Protein AF-A0A3P1ZDY6-F1 (afdb_monomer_lite)

Sequence (158 aa):
PGEGEAWKVLYVDGEMPLDDIQARAAMIQRGKVLTQPGTFDPEKSRKNLRFMARSHQEIDAPFTDLADEDRNDTLLHAIIEDGCNLVILDNLSTLAELDDENAANAFNKPVIFLQKLKSANVACLLVHHTNKQGDAYRGSSKIATTFETLMMLSAVEN

pLDDT: mean 89.24, std 8.46, range [50.78, 98.19]

Foldseek 3Di:
DPPPDDAAEEEEEQDDAPVRVVVVVVVVLVVCCVPPPPPDDSVSCVVRYHYHYPNPDDPPDDAAALLDQVSLVVVLVVCVVVVHQEYEAHENPRRHDFPDLADPVSCPSNQVSLVSCVVSNHHYHHHFDCDPVLPHGGGDPNNVVSDPDDDRDDDDDD

Radius of gyration: 16.8 Å; chains: 1; bounding box: 43×35×43 Å

Structure (mmCIF, N/CA/C/O backbone):
data_AF-A0A3P1ZDY6-F1
#
_entry.id   AF-A0A3P1ZDY6-F1
#
loop_
_atom_site.group_PDB
_atom_site.id
_atom_site.type_symbol
_atom_site.label_atom_id
_atom_site.label_alt_id
_atom_site.label_comp_id
_atom_site.label_asym_id
_atom_site.label_entity_id
_atom_site.label_seq_id
_atom_site.pdbx_PDB_ins_code
_atom_site.Cartn_x
_atom_site.Cartn_y
_atom_site.Cartn_z
_atom_site.occupancy
_atom_site.B_iso_or_equiv
_atom_site.auth_seq_id
_atom_site.auth_comp_id
_atom_site.auth_asym_id
_atom_site.auth_atom_id
_atom_site.pdbx_PDB_model_num
ATOM 1 N N . PRO A 1 1 ? -18.124 5.888 1.171 1.00 57.97 1 PRO A N 1
ATOM 2 C CA . PRO A 1 1 ? -19.141 5.442 2.148 1.00 57.97 1 PRO A CA 1
ATOM 3 C C . PRO A 1 1 ? -20.090 6.574 2.543 1.00 57.97 1 PRO A C 1
ATOM 5 O O . PRO A 1 1 ? -19.711 7.745 2.499 1.00 57.97 1 PRO A O 1
ATOM 8 N N . GLY A 1 2 ? -21.325 6.203 2.884 1.00 61.38 2 GLY A N 1
ATOM 9 C CA . GLY A 1 2 ? -22.289 7.137 3.459 1.00 61.38 2 GLY A CA 1
ATOM 10 C C . GLY A 1 2 ? -21.864 7.604 4.854 1.00 61.38 2 GLY A C 1
ATOM 11 O O . GLY A 1 2 ? -20.940 7.061 5.465 1.00 61.38 2 GLY A O 1
ATOM 12 N N . GLU A 1 3 ? -22.542 8.624 5.368 1.00 50.78 3 GLU A N 1
ATOM 13 C CA . GLU A 1 3 ? -22.313 9.128 6.721 1.00 50.78 3 GLU A CA 1
ATOM 14 C C . GLU A 1 3 ? -22.555 8.003 7.752 1.00 50.78 3 GLU A C 1
ATOM 16 O O . GLU A 1 3 ? -23.622 7.393 7.784 1.00 50.78 3 GLU A O 1
ATOM 21 N N . GLY A 1 4 ? -21.539 7.676 8.560 1.00 63.09 4 GLY A N 1
ATOM 22 C CA . GLY A 1 4 ? -21.597 6.606 9.571 1.00 63.09 4 GLY A CA 1
ATOM 23 C C . GLY A 1 4 ? -21.100 5.219 9.128 1.00 63.09 4 GLY A C 1
ATOM 24 O O . GLY A 1 4 ? -20.963 4.329 9.974 1.00 63.09 4 GLY A O 1
ATOM 25 N N . GLU A 1 5 ? -20.766 5.021 7.849 1.00 75.31 5 GLU A N 1
ATOM 26 C CA . GLU A 1 5 ? -20.136 3.784 7.372 1.00 75.31 5 GLU A CA 1
ATOM 27 C C . GLU A 1 5 ? -18.609 3.831 7.517 1.00 75.31 5 GLU A C 1
ATOM 29 O O . GLU A 1 5 ? -17.941 4.780 7.104 1.00 75.31 5 GLU A O 1
ATOM 34 N N . ALA A 1 6 ? -18.040 2.777 8.106 1.00 85.69 6 ALA A N 1
ATOM 35 C CA . ALA A 1 6 ? -16.599 2.664 8.274 1.00 85.69 6 ALA A CA 1
ATOM 36 C C . ALA A 1 6 ? -15.928 2.270 6.944 1.00 85.69 6 ALA A C 1
ATOM 38 O O . ALA A 1 6 ? -16.380 1.357 6.256 1.00 85.69 6 ALA A O 1
ATOM 39 N N . TRP A 1 7 ? -14.843 2.968 6.610 1.00 93.19 7 TRP A N 1
ATOM 40 C CA . TRP A 1 7 ? -14.102 2.826 5.356 1.00 93.19 7 TRP A CA 1
ATOM 41 C C . TRP A 1 7 ? -13.342 1.497 5.311 1.00 93.19 7 TRP A C 1
ATOM 43 O O . TRP A 1 7 ? -12.729 1.116 6.309 1.00 93.19 7 TRP A O 1
ATOM 53 N N . LYS A 1 8 ? -13.361 0.814 4.162 1.00 96.12 8 LYS A N 1
ATOM 54 C CA . LYS A 1 8 ? -12.551 -0.382 3.899 1.00 96.12 8 LYS A CA 1
ATOM 55 C C . LYS A 1 8 ? -11.139 0.009 3.470 1.00 96.12 8 LYS A C 1
ATOM 57 O O . LYS A 1 8 ? -10.970 0.863 2.596 1.00 96.12 8 LYS A O 1
ATOM 62 N N . VAL A 1 9 ? -10.148 -0.639 4.066 1.00 97.50 9 VAL A N 1
ATOM 63 C CA . VAL A 1 9 ? -8.725 -0.369 3.887 1.00 97.50 9 VAL A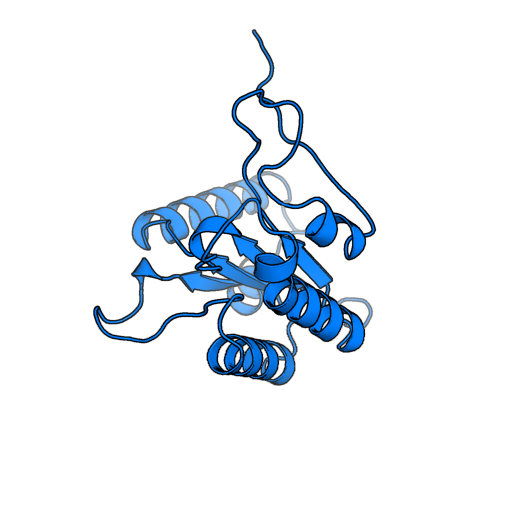 CA 1
ATOM 64 C C . VAL A 1 9 ? -7.995 -1.666 3.562 1.00 97.50 9 VAL A C 1
ATOM 66 O O . VAL A 1 9 ? -8.083 -2.636 4.319 1.00 97.50 9 VAL A O 1
ATOM 69 N N . LEU A 1 10 ? -7.230 -1.657 2.474 1.00 98.00 10 LEU A N 1
ATOM 70 C CA . LEU A 1 10 ? -6.257 -2.700 2.166 1.00 98.00 10 LEU A CA 1
ATOM 71 C C . LEU A 1 10 ? -4.847 -2.181 2.450 1.00 98.00 10 LEU A C 1
ATOM 73 O O . LEU A 1 10 ? -4.428 -1.180 1.877 1.00 98.00 10 LEU A O 1
ATOM 77 N N . TYR A 1 11 ? -4.116 -2.871 3.315 1.00 97.69 11 TYR A N 1
ATOM 78 C CA . TYR A 1 11 ? -2.697 -2.648 3.557 1.00 97.69 11 TYR A CA 1
ATOM 79 C C . TYR A 1 11 ? -1.896 -3.710 2.814 1.00 97.69 11 TYR A C 1
ATOM 81 O O . TYR A 1 11 ? -2.046 -4.898 3.093 1.00 97.69 11 TYR A O 1
ATOM 89 N N . VAL A 1 12 ? -1.059 -3.297 1.874 1.00 97.19 12 VAL A N 1
ATOM 90 C CA . VAL A 1 12 ? -0.194 -4.179 1.098 1.00 97.19 12 VAL A CA 1
ATOM 91 C C . VAL A 1 12 ? 1.229 -4.019 1.606 1.00 97.19 12 VAL A C 1
ATOM 93 O O . VAL A 1 12 ? 1.778 -2.926 1.514 1.00 97.19 12 VAL A O 1
ATOM 96 N N . ASP A 1 13 ? 1.795 -5.101 2.135 1.00 95.94 13 ASP A N 1
ATOM 97 C CA . ASP A 1 13 ? 3.135 -5.124 2.717 1.00 95.94 13 ASP A CA 1
ATOM 98 C C . ASP A 1 13 ? 4.057 -6.081 1.948 1.00 95.94 13 ASP A C 1
ATOM 100 O O . ASP A 1 13 ? 3.733 -7.263 1.773 1.00 95.94 13 ASP A O 1
ATOM 104 N N . GLY A 1 14 ? 5.190 -5.567 1.467 1.00 92.19 14 GLY A N 1
ATOM 105 C CA . GLY A 1 14 ? 6.161 -6.330 0.682 1.00 92.19 14 GLY A CA 1
ATOM 106 C C . GLY A 1 14 ? 7.281 -7.006 1.484 1.00 92.19 14 GLY A C 1
ATOM 107 O O . GLY A 1 14 ? 7.966 -7.865 0.932 1.00 92.19 14 GLY A O 1
ATOM 108 N N . GLU A 1 15 ? 7.481 -6.665 2.760 1.00 91.56 15 GLU A N 1
ATOM 109 C CA . GLU A 1 15 ? 8.719 -6.988 3.495 1.00 91.56 15 GLU A CA 1
ATOM 110 C C . GLU A 1 15 ? 8.479 -7.552 4.899 1.00 91.56 15 GLU A C 1
ATOM 112 O O . GLU A 1 15 ? 9.158 -8.491 5.321 1.00 91.56 15 GLU A O 1
ATOM 117 N N . MET A 1 16 ? 7.521 -6.996 5.639 1.00 94.25 16 MET A N 1
ATOM 118 C CA . MET A 1 16 ? 7.331 -7.268 7.055 1.00 94.25 16 MET A CA 1
ATOM 119 C C . MET A 1 16 ? 6.879 -8.720 7.297 1.00 94.25 16 MET A C 1
ATOM 121 O O . MET A 1 16 ? 5.953 -9.220 6.639 1.00 94.25 16 MET A O 1
ATOM 125 N N . PRO A 1 17 ? 7.484 -9.425 8.273 1.00 94.12 17 PRO A N 1
ATOM 126 C CA . PRO A 1 17 ? 7.017 -10.739 8.695 1.00 94.12 17 PRO A CA 1
ATOM 127 C C . PRO A 1 17 ? 5.571 -10.706 9.196 1.00 94.12 17 PRO A C 1
ATOM 129 O O . PRO A 1 17 ? 5.146 -9.759 9.860 1.00 94.12 17 PRO A O 1
ATOM 132 N N . LEU A 1 18 ? 4.818 -11.776 8.933 1.00 94.00 18 LEU A N 1
ATOM 133 C CA . LEU A 1 18 ? 3.409 -11.863 9.320 1.00 94.00 18 LEU A CA 1
ATOM 134 C C . LEU A 1 18 ? 3.199 -11.676 10.831 1.00 94.00 18 LEU A C 1
ATOM 136 O O . LEU A 1 18 ? 2.291 -10.948 11.236 1.00 94.00 18 LEU A O 1
ATOM 140 N N . ASP A 1 19 ? 4.049 -12.290 11.654 1.00 96.06 19 ASP A N 1
ATOM 141 C CA . ASP A 1 19 ? 3.963 -12.191 13.115 1.00 96.06 19 ASP A CA 1
ATOM 142 C C . ASP A 1 19 ? 4.175 -10.745 13.600 1.00 96.06 19 ASP A C 1
ATOM 144 O O . ASP A 1 19 ? 3.490 -10.290 14.520 1.00 96.06 19 ASP A O 1
ATOM 148 N N . ASP A 1 20 ? 5.048 -9.985 12.931 1.00 96.69 20 ASP A N 1
ATOM 149 C CA . ASP A 1 20 ? 5.285 -8.571 13.231 1.00 96.69 20 ASP A CA 1
ATOM 150 C C . ASP A 1 20 ? 4.085 -7.704 12.841 1.00 96.69 20 ASP A C 1
ATOM 152 O O . ASP A 1 20 ? 3.667 -6.847 13.627 1.00 96.69 20 ASP A O 1
ATOM 156 N N . ILE A 1 21 ? 3.483 -7.949 11.670 1.00 95.62 21 ILE A N 1
ATOM 157 C CA . ILE A 1 21 ? 2.250 -7.270 11.237 1.00 95.62 21 ILE A CA 1
ATOM 158 C C . ILE A 1 21 ? 1.144 -7.503 12.272 1.00 95.62 21 ILE A C 1
ATOM 160 O O . ILE A 1 21 ? 0.509 -6.552 12.739 1.00 95.62 21 ILE A O 1
ATOM 164 N N . GLN A 1 22 ? 0.936 -8.758 12.684 1.00 95.31 22 GLN A N 1
ATOM 165 C CA . GLN A 1 22 ? -0.080 -9.123 13.671 1.00 95.31 22 GLN A CA 1
ATOM 166 C C . GLN A 1 22 ? 0.182 -8.470 15.034 1.00 95.31 22 GLN A C 1
ATOM 168 O O . GLN A 1 22 ? -0.731 -7.879 15.624 1.00 95.31 22 GLN A O 1
ATOM 173 N N . ALA A 1 23 ? 1.421 -8.529 15.529 1.00 96.56 23 ALA A N 1
ATOM 174 C CA . ALA A 1 23 ? 1.803 -7.937 16.807 1.00 96.56 23 ALA A CA 1
ATOM 175 C C . ALA A 1 23 ? 1.606 -6.412 16.812 1.00 96.56 23 ALA A C 1
ATOM 177 O O . ALA A 1 23 ? 1.025 -5.861 17.755 1.00 96.56 23 ALA A O 1
ATOM 178 N N . ARG A 1 24 ? 2.027 -5.726 15.742 1.00 96.06 24 ARG A N 1
ATOM 179 C CA . ARG A 1 24 ? 1.876 -4.270 15.590 1.00 96.06 24 ARG A CA 1
ATOM 180 C C . ARG A 1 24 ? 0.413 -3.859 15.471 1.00 96.06 24 ARG A C 1
ATOM 182 O O . ARG A 1 24 ? -0.008 -2.941 16.177 1.00 96.06 24 ARG A O 1
ATOM 189 N N . ALA A 1 25 ? -0.379 -4.553 14.653 1.00 94.81 25 ALA A N 1
ATOM 190 C CA . ALA A 1 25 ? -1.810 -4.287 14.524 1.00 94.81 25 ALA A CA 1
ATOM 191 C C . ALA A 1 25 ? -2.535 -4.454 15.871 1.00 94.81 25 ALA A C 1
ATOM 193 O O . ALA A 1 25 ? -3.305 -3.580 16.278 1.00 94.81 25 ALA A O 1
ATOM 194 N N . ALA A 1 26 ? -2.225 -5.521 16.618 1.00 94.44 26 ALA A N 1
ATOM 195 C CA . ALA A 1 26 ? -2.779 -5.746 17.950 1.00 94.44 26 ALA A CA 1
ATOM 196 C C . ALA A 1 26 ? -2.367 -4.649 18.946 1.00 94.44 26 ALA A C 1
ATOM 198 O O . ALA A 1 26 ? -3.197 -4.185 19.733 1.00 94.44 26 ALA A O 1
ATOM 199 N N . MET A 1 27 ? -1.107 -4.207 18.910 1.00 96.06 27 MET A N 1
ATOM 200 C CA . MET A 1 27 ? -0.613 -3.114 19.750 1.00 96.06 27 MET A CA 1
ATOM 201 C C . MET A 1 27 ? -1.349 -1.799 19.458 1.00 96.06 27 MET A C 1
ATOM 203 O O . MET A 1 27 ? -1.827 -1.148 20.390 1.00 96.06 27 MET A O 1
ATOM 207 N N . ILE A 1 28 ? -1.498 -1.434 18.181 1.00 94.62 28 ILE A N 1
ATOM 208 C CA . ILE A 1 28 ? -2.219 -0.223 17.762 1.00 94.62 28 ILE A CA 1
ATOM 209 C C . ILE A 1 28 ? -3.685 -0.301 18.193 1.00 94.62 28 ILE A C 1
ATOM 211 O O . ILE A 1 28 ? -4.195 0.648 18.790 1.00 94.62 28 ILE A O 1
ATOM 215 N N . GLN A 1 29 ? -4.352 -1.434 17.955 1.00 93.62 29 GLN A N 1
ATOM 216 C CA . GLN A 1 29 ? -5.747 -1.629 18.347 1.00 93.62 29 GLN A CA 1
ATOM 217 C C . GLN A 1 29 ? -5.933 -1.462 19.860 1.00 93.62 29 GLN A C 1
ATOM 219 O O . GLN A 1 29 ? -6.822 -0.729 20.293 1.00 93.62 29 GLN A O 1
ATOM 224 N N . ARG A 1 30 ? -5.072 -2.087 20.676 1.00 93.38 30 ARG A N 1
ATOM 225 C CA . ARG A 1 30 ? -5.090 -1.926 22.141 1.00 93.38 30 ARG A CA 1
ATOM 226 C C . ARG A 1 30 ? -4.901 -0.464 22.542 1.00 93.38 30 ARG A C 1
ATOM 228 O O . ARG A 1 30 ? -5.666 0.043 23.357 1.00 93.38 30 ARG A O 1
ATOM 235 N N . GLY A 1 31 ? -3.934 0.229 21.939 1.00 94.50 31 GLY A N 1
ATOM 236 C CA . GLY A 1 31 ? -3.705 1.655 22.178 1.00 94.50 31 GLY A CA 1
ATOM 237 C C . GLY A 1 31 ? -4.923 2.518 21.837 1.00 94.50 31 GLY A C 1
ATOM 238 O O . GLY A 1 31 ? -5.283 3.406 22.610 1.00 94.50 31 GLY A O 1
ATOM 239 N N . LYS A 1 32 ? -5.611 2.234 20.723 1.00 93.25 32 LYS A N 1
ATOM 240 C CA . LYS A 1 32 ? -6.845 2.934 20.332 1.00 93.25 32 LYS A CA 1
ATOM 241 C C . LYS A 1 32 ? -7.989 2.686 21.308 1.00 93.25 32 LYS A C 1
ATOM 243 O O . LYS A 1 32 ? -8.626 3.647 21.721 1.00 93.25 32 LYS A O 1
ATOM 248 N N . VAL A 1 33 ? -8.197 1.443 21.744 1.00 92.69 33 VAL A N 1
ATOM 249 C CA . VAL A 1 33 ? -9.208 1.113 22.765 1.00 92.69 33 VAL A CA 1
ATOM 250 C C . VAL A 1 33 ? -8.965 1.886 24.065 1.00 92.69 33 VAL A C 1
ATOM 252 O O . VAL A 1 33 ? -9.911 2.403 24.653 1.00 92.69 33 VAL A O 1
ATOM 255 N N . LEU A 1 34 ? -7.706 2.002 24.501 1.00 93.25 34 LEU A N 1
ATOM 256 C CA . LEU A 1 34 ? -7.348 2.707 25.737 1.00 93.25 34 LEU A CA 1
ATOM 257 C C . LEU A 1 34 ? -7.475 4.233 25.624 1.00 93.25 34 LEU A C 1
ATOM 259 O O . LEU A 1 34 ? -7.889 4.885 26.578 1.00 93.25 34 LEU A O 1
ATOM 263 N N . THR A 1 35 ? -7.100 4.809 24.481 1.00 93.25 35 THR A N 1
ATOM 264 C CA . THR A 1 35 ? -7.042 6.273 24.291 1.00 93.25 35 THR A CA 1
ATOM 265 C C . THR A 1 35 ? -8.336 6.879 23.756 1.00 93.25 35 THR A C 1
ATOM 267 O O . THR A 1 35 ? -8.523 8.090 23.851 1.00 93.25 35 THR A O 1
ATOM 270 N N . GLN A 1 36 ? -9.229 6.065 23.188 1.00 89.06 36 GLN A N 1
ATOM 271 C CA . GLN A 1 36 ? -10.474 6.503 22.551 1.00 89.06 36 GLN A CA 1
ATOM 272 C C . GLN A 1 36 ? -11.665 5.618 22.975 1.00 89.06 36 GLN A C 1
ATOM 274 O O . GLN A 1 36 ? -12.306 4.974 22.135 1.00 89.06 36 GLN A O 1
ATOM 279 N N . PRO A 1 37 ? -11.967 5.538 24.286 1.00 82.00 37 PRO A N 1
ATOM 280 C CA . PRO A 1 37 ? -13.027 4.672 24.783 1.00 82.00 37 PRO A CA 1
ATOM 281 C C . PRO A 1 37 ? -14.395 5.118 24.249 1.00 82.00 37 PRO A C 1
ATOM 283 O O . PRO A 1 37 ? -14.751 6.293 24.306 1.00 82.00 37 PRO A O 1
ATOM 286 N N . GLY A 1 38 ? -15.173 4.165 23.732 1.00 82.62 38 GLY A N 1
ATOM 287 C CA . GLY A 1 38 ? -16.533 4.399 23.232 1.00 82.62 38 GLY A CA 1
ATOM 288 C C . GLY A 1 38 ? -16.628 4.997 21.823 1.00 82.62 38 GLY A C 1
ATOM 289 O O . GLY A 1 38 ? -17.732 5.068 21.289 1.00 82.62 38 GLY A O 1
ATOM 290 N N . THR A 1 39 ? -15.511 5.386 21.200 1.00 85.94 39 THR A N 1
ATOM 291 C CA . THR A 1 39 ? -15.487 5.894 19.814 1.00 85.94 39 THR A CA 1
ATOM 292 C C . THR A 1 39 ? -14.786 4.947 18.843 1.00 85.94 39 THR A C 1
ATOM 294 O O . THR A 1 39 ? -15.157 4.892 17.671 1.00 85.94 39 THR A O 1
ATOM 297 N N . PHE A 1 40 ? -13.812 4.165 19.315 1.00 89.56 40 PHE A N 1
ATOM 298 C CA . PHE A 1 40 ? -13.181 3.115 18.522 1.00 89.56 40 PHE A CA 1
ATOM 299 C C . PHE A 1 40 ? -13.952 1.790 18.634 1.00 89.56 40 PHE A C 1
ATOM 301 O O . PHE A 1 40 ? -14.170 1.285 19.734 1.00 89.56 40 PHE A O 1
ATOM 308 N N . ASP A 1 41 ? -14.324 1.211 17.489 1.00 91.19 41 ASP A N 1
ATOM 309 C CA . ASP A 1 41 ? -14.992 -0.093 17.377 1.00 91.19 41 ASP A CA 1
ATOM 310 C C . ASP A 1 41 ? -13.995 -1.147 16.843 1.00 91.19 41 ASP A C 1
ATOM 312 O O . ASP A 1 41 ? -13.6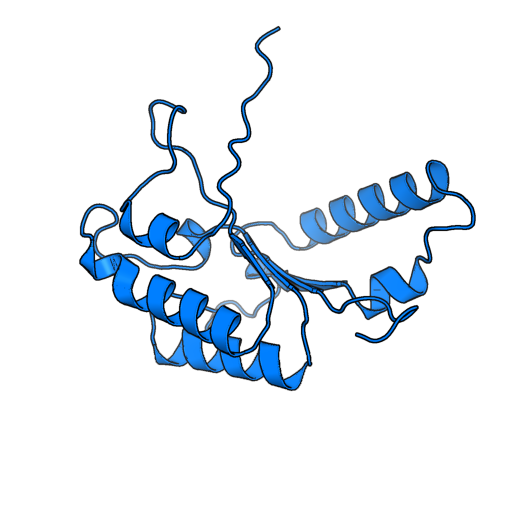71 -1.138 15.647 1.00 91.19 41 ASP A O 1
ATOM 316 N N . PRO A 1 42 ? -13.489 -2.054 17.703 1.00 90.50 42 PRO A N 1
ATOM 317 C CA . PRO A 1 42 ? -12.497 -3.052 17.310 1.00 90.50 42 PRO A CA 1
ATOM 318 C C . PRO A 1 42 ? -13.003 -4.042 16.259 1.00 90.50 42 PRO A C 1
ATOM 320 O O . PRO A 1 42 ? -12.243 -4.428 15.372 1.00 90.50 42 PRO A O 1
ATOM 323 N N . GLU A 1 43 ? -14.278 -4.436 16.316 1.00 90.81 43 GLU A N 1
ATOM 324 C CA . GLU A 1 43 ? -14.826 -5.405 15.363 1.00 90.81 43 GLU A CA 1
ATOM 325 C C . GLU A 1 43 ? -15.001 -4.776 13.982 1.00 90.81 43 GLU A C 1
ATOM 327 O O . GLU A 1 43 ? -14.652 -5.397 12.974 1.00 90.81 43 GLU A O 1
ATOM 332 N N . LYS A 1 44 ? -15.451 -3.514 13.915 1.00 91.12 44 LYS A N 1
ATOM 333 C CA . LYS A 1 44 ? -15.452 -2.770 12.644 1.00 91.12 44 LYS A CA 1
ATOM 334 C C . LYS A 1 44 ? -14.042 -2.602 12.094 1.00 91.12 44 LYS A C 1
ATOM 336 O O . LYS A 1 44 ? -13.847 -2.812 10.900 1.00 91.12 44 LYS A O 1
ATOM 341 N N . SER A 1 45 ? -13.064 -2.277 12.942 1.00 91.25 45 SER A N 1
ATOM 342 C CA . SER A 1 45 ? -11.661 -2.175 12.523 1.00 91.25 45 SER A CA 1
ATOM 343 C C . SER A 1 45 ? -11.163 -3.490 11.921 1.00 91.25 45 SER A C 1
ATOM 345 O O . SER A 1 45 ? -10.601 -3.482 10.832 1.00 91.25 45 SER A O 1
ATOM 347 N N . ARG A 1 46 ? -11.415 -4.626 12.581 1.00 91.31 46 ARG A N 1
ATOM 348 C CA . ARG A 1 46 ? -10.989 -5.954 12.115 1.00 91.31 46 ARG A CA 1
ATOM 349 C C . ARG A 1 46 ? -11.658 -6.371 10.804 1.00 91.31 46 ARG A C 1
ATOM 351 O O . ARG A 1 46 ? -11.044 -7.054 9.993 1.00 91.31 46 ARG A O 1
ATOM 358 N N . LYS A 1 47 ? -12.919 -5.983 10.597 1.00 92.38 47 LYS A N 1
ATOM 359 C CA . LYS A 1 47 ? -13.652 -6.264 9.355 1.00 92.38 47 LYS A CA 1
ATOM 360 C C . LYS A 1 47 ? -13.154 -5.420 8.181 1.00 92.38 47 LYS A C 1
ATOM 362 O O . LYS A 1 47 ? -13.175 -5.888 7.047 1.00 92.38 47 LYS A O 1
ATOM 367 N N . ASN A 1 48 ? -12.755 -4.182 8.455 1.00 94.62 48 ASN A N 1
ATOM 368 C CA . ASN A 1 48 ? -12.495 -3.197 7.416 1.00 94.62 48 ASN A CA 1
ATOM 369 C C . ASN A 1 48 ? -11.015 -2.974 7.111 1.00 94.62 48 ASN A C 1
ATOM 371 O O . ASN A 1 48 ? -10.727 -2.489 6.026 1.00 94.62 48 ASN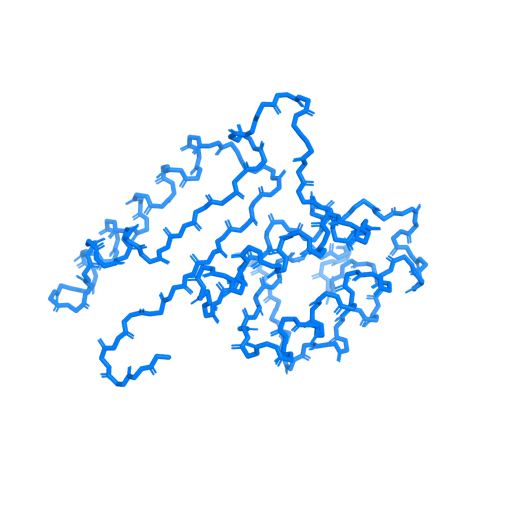 A O 1
ATOM 375 N N . LEU A 1 49 ? -10.092 -3.308 8.014 1.00 95.56 49 LEU A N 1
ATOM 376 C CA . LEU A 1 49 ? -8.655 -3.265 7.757 1.00 95.56 49 LEU A CA 1
ATOM 377 C C . LEU A 1 49 ? -8.155 -4.669 7.419 1.00 95.56 49 LEU A C 1
ATOM 379 O O . LEU A 1 49 ? -8.121 -5.551 8.278 1.00 95.56 49 LEU A O 1
ATOM 383 N N . ARG A 1 50 ? -7.755 -4.864 6.165 1.00 95.50 50 ARG A N 1
ATOM 384 C CA . ARG A 1 50 ? -7.197 -6.120 5.662 1.00 95.50 50 ARG A CA 1
ATOM 385 C C . ARG A 1 50 ? -5.725 -5.940 5.331 1.00 95.50 50 ARG A C 1
ATOM 387 O O . ARG A 1 50 ? -5.327 -4.882 4.855 1.00 95.50 50 ARG A O 1
ATOM 394 N N . PHE A 1 51 ? -4.946 -6.994 5.536 1.00 95.88 51 PHE A N 1
ATOM 395 C CA . PHE A 1 51 ? -3.528 -7.030 5.201 1.00 95.88 51 PHE A CA 1
ATOM 396 C C . PHE A 1 51 ? -3.284 -8.042 4.083 1.00 95.88 51 PHE A C 1
ATOM 398 O O . PHE A 1 51 ? -3.775 -9.169 4.144 1.00 95.88 51 PHE A O 1
ATOM 405 N N . MET A 1 52 ? -2.509 -7.638 3.085 1.00 95.12 52 MET A N 1
ATOM 406 C CA . MET A 1 52 ? -1.932 -8.492 2.058 1.00 95.12 52 MET A CA 1
ATOM 407 C C . MET A 1 52 ? -0.417 -8.433 2.223 1.00 95.12 52 MET A C 1
ATOM 409 O O . MET A 1 52 ? 0.220 -7.482 1.786 1.00 95.12 52 MET A O 1
ATOM 413 N N . ALA A 1 53 ? 0.146 -9.433 2.896 1.00 94.62 53 ALA A N 1
ATOM 414 C CA . ALA A 1 53 ? 1.573 -9.499 3.185 1.00 94.62 53 ALA A CA 1
ATOM 415 C C . ALA A 1 53 ? 2.267 -10.488 2.247 1.00 94.62 53 ALA A C 1
ATOM 417 O O . ALA A 1 53 ? 1.778 -11.614 2.078 1.00 94.62 53 ALA A O 1
ATOM 418 N N . ARG A 1 54 ? 3.429 -10.107 1.701 1.00 91.44 54 ARG A N 1
ATOM 419 C CA . ARG A 1 54 ? 4.281 -11.015 0.916 1.00 91.44 54 ARG A CA 1
ATOM 420 C C . ARG A 1 54 ? 4.678 -12.243 1.730 1.00 91.44 54 ARG A C 1
ATOM 422 O O . ARG A 1 54 ? 4.642 -13.356 1.216 1.0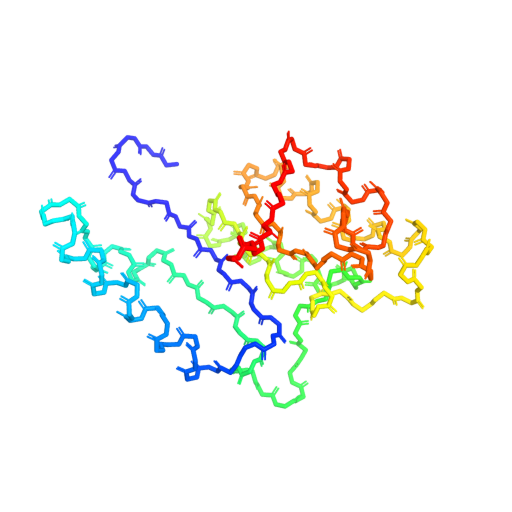0 91.44 54 ARG A O 1
ATOM 429 N N . SER A 1 55 ? 4.990 -12.039 3.009 1.00 91.25 55 SER A N 1
ATOM 430 C CA . SER A 1 55 ? 5.413 -13.075 3.958 1.00 91.25 55 SER A CA 1
ATOM 431 C C . SER A 1 55 ? 4.332 -14.113 4.295 1.00 91.25 55 SER A C 1
ATOM 433 O O . SER A 1 55 ? 4.650 -15.145 4.878 1.00 91.25 55 SER A O 1
ATOM 435 N N . HIS A 1 56 ? 3.067 -13.868 3.930 1.00 92.38 56 HIS A N 1
ATOM 436 C CA . HIS A 1 56 ? 1.962 -14.815 4.119 1.00 92.38 56 HIS A CA 1
ATOM 437 C C . HIS A 1 56 ? 1.643 -15.644 2.862 1.00 92.38 56 HIS A C 1
ATOM 439 O O . HIS A 1 56 ? 0.763 -16.500 2.905 1.00 92.38 56 HIS A O 1
ATOM 445 N N . GLN A 1 57 ? 2.316 -15.384 1.739 1.00 86.88 57 GLN A N 1
ATOM 446 C CA . GLN A 1 57 ? 2.101 -16.135 0.505 1.00 86.88 57 GLN A CA 1
ATOM 447 C C . GLN A 1 57 ? 2.983 -17.387 0.453 1.00 86.88 57 GLN A C 1
ATOM 449 O O . GLN A 1 57 ? 4.040 -17.443 1.081 1.00 86.88 57 GLN A O 1
ATOM 454 N N . GLU A 1 58 ? 2.568 -18.373 -0.343 1.00 87.12 58 GLU A N 1
ATOM 455 C CA . GLU A 1 58 ? 3.413 -19.522 -0.685 1.00 87.12 58 GLU A CA 1
ATOM 456 C C . GLU A 1 58 ? 4.717 -19.056 -1.359 1.00 87.12 58 GLU A C 1
ATOM 458 O O . GLU A 1 58 ? 4.742 -18.026 -2.037 1.00 87.12 58 GLU A O 1
ATOM 463 N N . ILE A 1 59 ? 5.800 -19.823 -1.197 1.00 80.25 59 ILE A N 1
ATOM 464 C CA . ILE A 1 59 ? 7.160 -19.444 -1.636 1.00 80.25 59 ILE A CA 1
ATOM 465 C C . ILE A 1 59 ? 7.186 -19.000 -3.109 1.00 80.25 59 ILE A C 1
ATOM 467 O O . ILE A 1 59 ? 7.729 -17.941 -3.427 1.00 80.25 59 ILE A O 1
ATOM 471 N N . ASP A 1 60 ? 6.533 -19.772 -3.978 1.00 83.31 60 ASP A N 1
ATOM 472 C CA . ASP A 1 60 ? 6.501 -19.546 -5.427 1.00 83.31 60 ASP A CA 1
ATOM 473 C C . ASP A 1 60 ? 5.247 -18.794 -5.897 1.00 83.31 60 ASP A C 1
ATOM 475 O O . ASP A 1 60 ? 5.034 -18.627 -7.101 1.00 83.31 60 ASP A O 1
ATOM 479 N N . ALA A 1 61 ? 4.389 -18.345 -4.975 1.00 82.12 61 ALA A N 1
ATOM 480 C CA . ALA A 1 61 ? 3.218 -17.578 -5.363 1.00 82.12 61 ALA A CA 1
ATOM 481 C C . ALA A 1 61 ? 3.660 -16.231 -5.959 1.00 82.12 61 ALA A C 1
ATOM 483 O O . ALA A 1 61 ? 4.466 -15.514 -5.346 1.00 82.12 61 ALA A O 1
ATOM 484 N N . PRO A 1 62 ? 3.131 -15.850 -7.136 1.00 79.25 62 PRO A N 1
ATOM 485 C CA . PRO A 1 62 ? 3.313 -14.497 -7.624 1.00 79.25 62 PRO A CA 1
ATOM 486 C C . PRO A 1 62 ? 2.701 -13.532 -6.605 1.00 79.25 62 PRO A C 1
ATOM 488 O O . PRO A 1 62 ? 1.592 -13.741 -6.114 1.00 79.25 62 PRO A O 1
ATOM 491 N N . PHE A 1 63 ? 3.441 -12.477 -6.285 1.00 87.69 63 PHE A N 1
ATOM 492 C CA . PHE A 1 63 ? 2.932 -11.368 -5.488 1.00 87.69 63 PHE A CA 1
ATOM 493 C C . PHE A 1 63 ? 2.648 -10.170 -6.388 1.00 87.69 63 PHE A C 1
ATOM 495 O O . PHE A 1 63 ? 2.934 -10.208 -7.586 1.00 87.69 63 PHE A O 1
ATOM 502 N N . THR A 1 64 ? 2.079 -9.107 -5.822 1.00 87.31 64 THR A N 1
ATOM 503 C CA . THR A 1 64 ? 1.936 -7.868 -6.580 1.00 87.31 64 THR A CA 1
ATOM 504 C C . THR A 1 64 ? 3.305 -7.314 -6.950 1.00 87.31 64 THR A C 1
ATOM 506 O O . THR A 1 64 ? 4.241 -7.355 -6.155 1.00 87.31 64 THR A O 1
ATOM 509 N N . ASP A 1 65 ? 3.380 -6.762 -8.152 1.00 92.25 65 ASP A N 1
ATOM 510 C CA . ASP A 1 65 ? 4.503 -5.973 -8.623 1.00 92.25 65 ASP A CA 1
ATOM 511 C C . ASP A 1 65 ? 3.933 -4.824 -9.451 1.00 92.25 65 ASP A C 1
ATOM 513 O O . ASP A 1 65 ? 3.281 -5.034 -10.471 1.00 92.25 65 ASP A O 1
ATOM 517 N N . LEU A 1 66 ? 4.128 -3.595 -8.985 1.00 92.94 66 LEU A N 1
ATOM 518 C CA . LEU A 1 66 ? 3.622 -2.397 -9.641 1.00 92.94 66 LEU A CA 1
ATOM 519 C C . LEU A 1 66 ? 4.389 -2.081 -10.935 1.00 92.94 66 LEU A C 1
ATOM 521 O O . LEU A 1 66 ? 3.904 -1.279 -11.738 1.00 92.94 66 LEU A O 1
ATOM 525 N N . ALA A 1 67 ? 5.557 -2.696 -11.143 1.00 91.69 67 ALA A N 1
ATOM 526 C CA . ALA A 1 67 ? 6.352 -2.615 -12.364 1.00 91.69 67 ALA A CA 1
ATOM 527 C C . ALA A 1 67 ? 6.004 -3.710 -13.396 1.00 91.69 67 ALA A C 1
ATOM 529 O O . ALA A 1 67 ? 6.524 -3.692 -14.517 1.00 91.69 67 ALA A O 1
ATOM 530 N N . ASP A 1 68 ? 5.066 -4.604 -13.084 1.00 93.19 68 ASP A N 1
ATOM 531 C CA . ASP A 1 68 ? 4.507 -5.606 -13.992 1.00 93.19 68 ASP A CA 1
ATOM 532 C C . ASP A 1 68 ? 3.042 -5.267 -14.302 1.00 93.19 68 ASP A C 1
ATOM 534 O O . ASP A 1 68 ? 2.265 -4.995 -13.397 1.00 93.19 68 ASP A O 1
ATOM 538 N N . GLU A 1 69 ? 2.654 -5.219 -15.577 1.00 89.69 69 GLU A N 1
ATOM 539 C CA . GLU A 1 69 ? 1.319 -4.733 -15.963 1.00 89.69 69 GLU A CA 1
ATOM 540 C C . GLU A 1 69 ? 0.198 -5.703 -15.559 1.00 89.69 69 GLU A C 1
ATOM 542 O O . GLU A 1 69 ? -0.819 -5.271 -15.015 1.00 89.69 69 GLU A O 1
ATOM 547 N N . ASP A 1 70 ? 0.413 -7.008 -15.733 1.00 90.94 70 ASP A N 1
ATOM 548 C CA . ASP A 1 70 ? -0.600 -8.032 -15.464 1.00 90.94 70 ASP A CA 1
ATOM 549 C C . ASP A 1 70 ? -0.851 -8.183 -13.955 1.00 90.94 70 ASP A C 1
ATOM 551 O O . ASP A 1 70 ? -1.998 -8.279 -13.495 1.00 90.94 70 ASP A O 1
ATOM 555 N N . ARG A 1 71 ? 0.221 -8.170 -13.150 1.00 90.06 71 ARG A N 1
ATOM 556 C CA . ARG A 1 71 ? 0.126 -8.248 -11.679 1.00 90.06 71 ARG A CA 1
ATOM 557 C C . ARG A 1 71 ? -0.546 -7.011 -11.091 1.00 90.06 71 ARG A C 1
ATOM 559 O O . ARG A 1 71 ? -1.354 -7.115 -10.169 1.00 90.06 71 ARG A O 1
ATOM 566 N N . ASN A 1 72 ? -0.230 -5.851 -11.647 1.00 90.81 72 ASN A N 1
ATOM 567 C CA . ASN A 1 72 ? -0.776 -4.563 -11.258 1.00 90.81 72 ASN A CA 1
ATOM 568 C C . ASN A 1 72 ? -2.282 -4.456 -11.555 1.00 90.81 72 ASN A C 1
ATOM 570 O O . ASN A 1 72 ? -3.057 -4.099 -10.663 1.00 90.81 72 ASN A O 1
ATOM 574 N N . ASP A 1 73 ? -2.717 -4.870 -12.749 1.00 91.81 73 ASP A N 1
ATOM 575 C CA . ASP A 1 73 ? -4.141 -4.911 -13.101 1.00 91.81 73 ASP A CA 1
ATOM 576 C C . ASP A 1 73 ? -4.914 -5.936 -12.260 1.00 91.81 73 ASP A C 1
ATOM 578 O O . ASP A 1 73 ? -6.038 -5.667 -11.831 1.00 91.81 73 ASP A O 1
ATOM 582 N N . THR A 1 74 ? -4.294 -7.073 -11.930 1.00 93.50 74 THR A N 1
ATOM 583 C CA . THR A 1 74 ? -4.879 -8.060 -11.008 1.00 93.50 74 THR A CA 1
ATOM 584 C C . THR A 1 74 ? -5.133 -7.455 -9.624 1.00 93.50 74 THR A C 1
ATOM 586 O O . THR A 1 74 ? -6.233 -7.591 -9.080 1.00 93.50 74 THR A O 1
ATOM 589 N N . LEU A 1 75 ? -4.147 -6.747 -9.058 1.00 95.00 75 LEU A N 1
ATOM 590 C CA . LEU A 1 75 ? -4.306 -6.067 -7.772 1.00 95.00 75 LEU A CA 1
ATOM 591 C C . LEU A 1 75 ? -5.386 -4.976 -7.847 1.00 95.00 75 LEU A C 1
ATOM 593 O O . LEU A 1 75 ? -6.230 -4.885 -6.955 1.00 95.00 75 LEU A O 1
ATOM 597 N N . LEU A 1 76 ? -5.391 -4.169 -8.911 1.00 96.25 76 LEU A N 1
ATOM 598 C CA . LEU A 1 76 ? -6.383 -3.114 -9.112 1.00 96.25 76 LEU A CA 1
ATOM 599 C C . LEU A 1 76 ? -7.811 -3.671 -9.141 1.00 96.25 76 LEU A C 1
ATOM 601 O O . LEU A 1 76 ? -8.689 -3.137 -8.461 1.00 96.25 76 LEU A O 1
ATOM 605 N N . HIS A 1 77 ? -8.047 -4.739 -9.905 1.00 95.81 77 HIS A N 1
ATOM 606 C CA . HIS A 1 77 ? -9.361 -5.374 -9.968 1.00 95.81 77 HIS A CA 1
ATOM 607 C C . HIS A 1 77 ? -9.788 -5.899 -8.597 1.00 95.81 77 HIS A C 1
ATOM 609 O O . HIS A 1 77 ? -10.895 -5.593 -8.164 1.00 95.81 77 HIS A O 1
ATOM 615 N N . ALA A 1 78 ? -8.896 -6.571 -7.863 1.00 95.00 78 ALA A N 1
ATOM 616 C CA . ALA A 1 78 ? -9.198 -7.054 -6.516 1.00 95.00 78 ALA A CA 1
ATOM 617 C C . ALA A 1 78 ? -9.564 -5.913 -5.541 1.00 95.00 78 ALA A C 1
ATOM 619 O O . ALA A 1 78 ? -10.496 -6.047 -4.747 1.00 95.00 78 ALA A O 1
ATOM 620 N N . ILE A 1 79 ? -8.867 -4.772 -5.617 1.00 97.12 79 ILE A N 1
ATOM 621 C CA . ILE A 1 79 ? -9.153 -3.568 -4.816 1.00 97.12 79 ILE A CA 1
ATOM 622 C C . ILE A 1 79 ? -10.559 -3.030 -5.117 1.00 97.12 79 ILE A C 1
ATOM 624 O O . ILE A 1 79 ? -11.314 -2.707 -4.193 1.00 97.12 79 ILE A O 1
ATOM 628 N N . ILE A 1 80 ? -10.908 -2.926 -6.402 1.00 96.44 80 ILE A N 1
ATOM 629 C CA . ILE A 1 80 ? -12.200 -2.398 -6.855 1.00 96.44 80 ILE A CA 1
ATOM 630 C C . ILE A 1 80 ? -13.334 -3.359 -6.488 1.00 96.44 80 ILE A C 1
ATOM 632 O O . ILE A 1 80 ? -14.350 -2.922 -5.948 1.00 96.44 80 ILE A O 1
ATOM 636 N N . GLU A 1 81 ? -13.158 -4.659 -6.730 1.00 96.06 81 GLU A N 1
ATOM 637 C CA . GLU A 1 81 ? -14.146 -5.696 -6.416 1.00 96.06 81 GLU A CA 1
ATOM 638 C C . GLU A 1 81 ? -14.437 -5.784 -4.915 1.00 96.06 81 GLU A C 1
ATOM 640 O O . GLU A 1 81 ? -15.595 -5.918 -4.515 1.00 96.06 81 GLU A O 1
ATOM 645 N N . ASP A 1 82 ? -13.418 -5.635 -4.061 1.00 94.31 82 ASP A N 1
ATOM 646 C CA . ASP A 1 82 ? -13.619 -5.595 -2.609 1.00 94.31 82 ASP A CA 1
ATOM 647 C C . ASP A 1 82 ? -14.279 -4.284 -2.133 1.00 94.31 82 ASP A C 1
ATOM 649 O O . ASP A 1 82 ? -14.722 -4.170 -0.981 1.00 94.31 82 ASP A O 1
ATOM 653 N N . GLY A 1 83 ? -14.380 -3.280 -3.008 1.00 95.25 83 GLY A N 1
ATOM 654 C CA . GLY A 1 83 ? -14.904 -1.956 -2.685 1.00 95.25 83 GLY A CA 1
ATOM 655 C C . GLY A 1 83 ? -14.019 -1.220 -1.682 1.00 95.25 83 GLY A C 1
ATOM 656 O O . GLY A 1 83 ? -14.529 -0.537 -0.787 1.00 95.25 83 GLY A O 1
ATOM 657 N N . CYS A 1 84 ? -12.701 -1.408 -1.785 1.00 96.94 84 CYS A N 1
ATOM 658 C CA . CYS A 1 84 ? -11.730 -0.708 -0.957 1.00 96.94 84 CYS A CA 1
ATOM 659 C C . CYS A 1 84 ? -11.847 0.801 -1.165 1.00 96.94 84 CYS A C 1
ATOM 661 O O . CYS A 1 84 ? -12.000 1.290 -2.281 1.00 96.94 84 CYS A O 1
ATOM 663 N N . ASN A 1 85 ? -11.769 1.554 -0.073 1.00 97.00 85 ASN A N 1
ATOM 664 C CA . ASN A 1 85 ? -11.808 3.007 -0.133 1.00 97.00 85 ASN A CA 1
ATOM 665 C C . ASN A 1 85 ? -10.419 3.633 0.029 1.00 97.00 85 ASN A C 1
ATOM 667 O O . ASN A 1 85 ? -10.194 4.747 -0.438 1.00 97.00 85 ASN A O 1
ATOM 671 N N . LEU A 1 86 ? -9.507 2.921 0.691 1.00 97.56 86 LEU A N 1
ATOM 672 C CA . LEU A 1 86 ? -8.107 3.291 0.853 1.00 97.56 86 LEU A CA 1
ATOM 673 C C . LEU A 1 86 ? -7.226 2.066 0.613 1.00 97.56 86 LEU 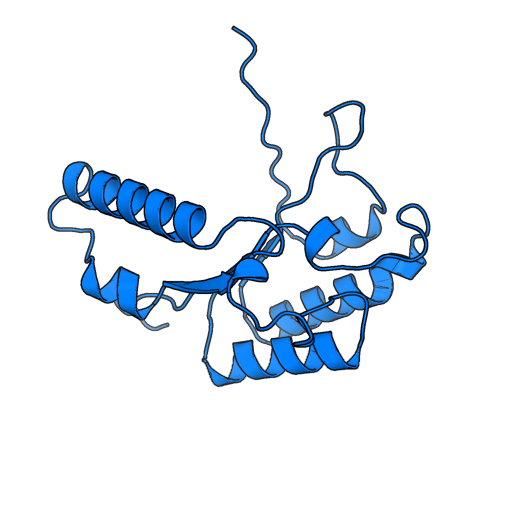A C 1
ATOM 675 O O . LEU A 1 86 ? -7.512 0.979 1.116 1.00 97.56 86 LEU A O 1
ATOM 679 N N . VAL A 1 87 ? -6.129 2.273 -0.101 1.00 98.19 87 VAL A N 1
ATOM 680 C CA . VAL A 1 87 ? -5.045 1.305 -0.240 1.00 98.19 87 VAL A CA 1
ATOM 681 C C . VAL A 1 87 ? -3.770 1.929 0.308 1.00 98.19 87 VAL A C 1
ATOM 683 O O . VAL A 1 87 ? -3.431 3.065 -0.025 1.00 98.19 87 VAL A O 1
ATOM 686 N N . ILE A 1 88 ? -3.082 1.196 1.175 1.00 97.94 88 ILE A N 1
ATOM 687 C CA . ILE A 1 88 ? -1.771 1.556 1.709 1.00 97.94 88 ILE A CA 1
ATOM 688 C C . ILE A 1 88 ? -0.757 0.610 1.073 1.00 97.94 88 ILE A C 1
ATOM 690 O O . ILE A 1 88 ? -0.915 -0.602 1.167 1.00 97.94 88 ILE A O 1
ATOM 694 N N . LEU A 1 89 ? 0.249 1.166 0.409 1.00 97.19 89 LEU A N 1
ATOM 695 C CA . LEU A 1 89 ? 1.310 0.431 -0.273 1.00 97.19 89 LEU A CA 1
ATOM 696 C C . LEU A 1 89 ? 2.607 0.640 0.513 1.00 97.19 89 LEU A C 1
ATOM 698 O O . LEU A 1 89 ? 3.182 1.731 0.460 1.00 97.19 89 LEU A O 1
ATOM 702 N N . ASP A 1 90 ? 3.039 -0.374 1.259 1.00 94.81 90 ASP A N 1
ATOM 703 C CA . ASP A 1 90 ? 4.233 -0.337 2.104 1.00 94.81 90 ASP A CA 1
ATOM 704 C C . ASP A 1 90 ? 5.242 -1.420 1.687 1.00 94.81 90 ASP A C 1
ATOM 706 O O . ASP A 1 90 ? 5.022 -2.609 1.874 1.00 94.81 90 ASP A O 1
ATOM 710 N N . ASN A 1 91 ? 6.349 -1.100 1.037 1.00 91.62 91 ASN A N 1
ATOM 711 C CA . ASN A 1 91 ? 6.768 0.195 0.500 1.00 91.62 91 ASN A CA 1
ATOM 712 C C . ASN A 1 91 ? 6.992 0.062 -1.006 1.00 91.62 91 ASN A C 1
ATOM 714 O O . ASN A 1 91 ? 7.036 -1.038 -1.550 1.00 91.62 91 ASN A O 1
ATOM 718 N N . LEU A 1 92 ? 7.164 1.184 -1.707 1.00 92.00 92 LEU A N 1
ATOM 719 C CA . LEU A 1 92 ? 7.353 1.154 -3.159 1.00 92.00 92 LEU A CA 1
ATOM 720 C C . LEU A 1 92 ? 8.482 0.208 -3.600 1.00 92.00 92 LEU A C 1
ATOM 722 O O . LEU A 1 92 ? 8.298 -0.527 -4.560 1.00 92.00 92 LEU A O 1
ATOM 726 N N . SER A 1 93 ? 9.630 0.221 -2.917 1.00 88.75 93 SER A N 1
ATOM 727 C CA . SER A 1 93 ? 10.793 -0.588 -3.311 1.00 88.75 93 SER A CA 1
ATOM 728 C C . SER A 1 93 ? 10.576 -2.092 -3.188 1.00 88.75 93 SER A C 1
ATOM 730 O O . SER A 1 93 ? 11.257 -2.854 -3.862 1.00 88.75 93 SER A O 1
ATOM 732 N N . THR A 1 94 ? 9.649 -2.526 -2.337 1.00 91.69 94 THR A N 1
ATOM 733 C CA . THR A 1 94 ? 9.329 -3.948 -2.141 1.00 91.69 94 THR A CA 1
ATOM 734 C C . THR A 1 94 ? 8.116 -4.380 -2.960 1.00 91.69 94 THR A C 1
ATOM 736 O O . THR A 1 94 ? 7.895 -5.572 -3.158 1.00 91.69 94 THR A O 1
ATOM 739 N N . LEU A 1 95 ? 7.347 -3.414 -3.468 1.00 94.44 95 LEU A N 1
ATOM 740 C CA . LEU A 1 95 ? 6.154 -3.633 -4.281 1.00 94.44 95 LEU A CA 1
ATOM 741 C C . LEU A 1 95 ? 6.367 -3.323 -5.766 1.00 94.44 95 LEU A C 1
ATOM 743 O O . LEU A 1 95 ? 5.425 -3.473 -6.537 1.00 94.44 95 LEU A O 1
ATOM 747 N N . ALA A 1 96 ? 7.551 -2.866 -6.176 1.00 92.25 96 ALA A N 1
ATOM 748 C CA . ALA A 1 96 ? 7.880 -2.568 -7.565 1.00 92.25 96 ALA A CA 1
ATOM 749 C C . ALA A 1 96 ? 9.319 -2.994 -7.885 1.00 92.25 96 ALA A C 1
ATOM 751 O O . ALA A 1 96 ? 10.269 -2.373 -7.402 1.00 92.25 96 ALA A O 1
ATOM 752 N N . GLU A 1 97 ? 9.488 -4.005 -8.737 1.00 88.19 97 GLU A N 1
ATOM 753 C CA . GLU A 1 97 ? 10.808 -4.386 -9.252 1.00 88.19 97 GLU A CA 1
ATOM 754 C C . GLU A 1 97 ? 11.193 -3.455 -10.410 1.00 88.19 97 GLU A C 1
ATOM 756 O O . GLU A 1 97 ? 10.792 -3.627 -11.559 1.00 88.19 97 GLU A O 1
ATOM 761 N N . LEU A 1 98 ? 11.943 -2.397 -10.097 1.00 85.06 98 LEU A N 1
ATOM 762 C CA . LEU A 1 98 ? 12.350 -1.395 -11.080 1.00 85.06 98 LEU A CA 1
ATOM 763 C C . LEU A 1 98 ? 13.697 -1.764 -11.714 1.00 85.06 98 LEU A C 1
ATOM 765 O O . LEU A 1 98 ? 14.709 -1.809 -11.019 1.00 85.06 98 LEU A O 1
ATOM 769 N N . ASP A 1 99 ? 13.719 -1.933 -13.041 1.00 77.00 99 ASP A N 1
ATOM 770 C CA . ASP A 1 99 ? 14.940 -2.239 -13.812 1.00 77.00 99 ASP A CA 1
ATOM 771 C C . ASP A 1 99 ? 16.067 -1.206 -13.594 1.00 77.00 99 ASP A C 1
ATOM 773 O O . ASP A 1 99 ? 17.242 -1.554 -13.485 1.00 77.00 99 ASP A O 1
ATOM 777 N N . ASP A 1 100 ? 15.705 0.080 -13.529 1.00 78.94 100 ASP A N 1
ATOM 778 C CA . ASP A 1 100 ? 16.593 1.183 -13.151 1.00 78.94 100 ASP A CA 1
ATOM 779 C C . ASP A 1 100 ? 15.798 2.230 -12.363 1.00 78.94 100 ASP A C 1
ATOM 781 O O . ASP A 1 100 ? 15.036 3.023 -12.919 1.00 78.94 100 ASP A O 1
ATOM 785 N N . GLU A 1 101 ? 16.001 2.263 -11.048 1.00 73.25 101 GLU A N 1
ATOM 786 C CA . GLU A 1 101 ? 15.350 3.214 -10.141 1.00 73.25 101 GLU A CA 1
ATOM 787 C C . GLU A 1 101 ? 15.681 4.693 -10.425 1.00 73.25 101 GLU A C 1
ATOM 789 O O . GLU A 1 101 ? 15.028 5.587 -9.878 1.00 73.25 101 GLU A O 1
ATOM 794 N N . ASN A 1 102 ? 16.688 4.982 -11.255 1.00 72.50 102 ASN A N 1
ATOM 795 C CA . ASN A 1 102 ? 17.012 6.346 -11.678 1.00 72.50 102 ASN A CA 1
ATOM 796 C C . ASN A 1 102 ? 16.335 6.715 -13.002 1.00 72.50 102 ASN A C 1
ATOM 798 O O . ASN A 1 102 ? 16.188 7.901 -13.315 1.00 72.50 102 ASN A O 1
ATOM 802 N N . ALA A 1 103 ? 15.899 5.726 -13.782 1.00 80.44 103 ALA A N 1
ATOM 803 C CA . ALA A 1 103 ? 15.279 5.958 -15.070 1.00 80.44 103 ALA A CA 1
ATOM 804 C C . ALA A 1 103 ? 13.792 6.293 -14.894 1.00 80.44 103 ALA A C 1
ATOM 806 O O . ALA A 1 103 ? 12.986 5.508 -14.400 1.00 80.44 103 ALA A O 1
ATOM 807 N N . ALA A 1 104 ? 13.388 7.486 -15.340 1.00 78.94 104 ALA A N 1
ATOM 808 C CA . ALA A 1 104 ? 12.009 7.954 -15.185 1.00 78.94 104 ALA A CA 1
ATOM 809 C C . ALA A 1 104 ? 10.963 7.052 -15.873 1.00 78.94 104 ALA A C 1
ATOM 811 O O . ALA A 1 104 ? 9.787 7.093 -15.513 1.00 78.94 104 ALA A O 1
ATOM 812 N N . ASN A 1 105 ? 11.370 6.256 -16.866 1.00 85.69 105 ASN A N 1
ATOM 813 C CA . ASN A 1 105 ? 10.508 5.295 -17.553 1.00 85.69 105 ASN A CA 1
ATOM 814 C C . ASN A 1 105 ? 10.195 4.049 -16.706 1.00 85.69 105 ASN A C 1
ATOM 816 O O . ASN A 1 105 ? 9.101 3.512 -16.865 1.00 85.69 105 ASN A O 1
ATOM 820 N N . ALA A 1 106 ? 11.074 3.635 -15.785 1.00 86.31 106 ALA A N 1
ATOM 821 C CA . ALA A 1 106 ? 10.828 2.499 -14.891 1.00 86.31 106 ALA A CA 1
ATOM 822 C C . ALA A 1 106 ? 9.586 2.734 -14.010 1.00 86.31 106 ALA A C 1
ATOM 824 O O . ALA A 1 106 ? 8.823 1.821 -13.718 1.00 86.31 106 ALA A O 1
ATOM 825 N N . PHE A 1 107 ? 9.300 3.998 -13.686 1.00 89.12 107 PHE A N 1
ATOM 826 C CA . PHE A 1 107 ? 8.147 4.399 -12.877 1.00 89.12 107 PHE A CA 1
ATOM 827 C C . PHE A 1 107 ? 6.849 4.559 -13.679 1.00 89.12 107 PHE A C 1
ATOM 829 O O . PHE A 1 107 ? 5.818 4.880 -13.091 1.00 89.12 107 PHE A O 1
ATOM 836 N N . ASN A 1 108 ? 6.855 4.351 -15.002 1.00 90.50 108 ASN A N 1
ATOM 837 C CA . ASN A 1 108 ? 5.654 4.523 -15.828 1.00 90.50 108 ASN A CA 1
ATOM 838 C C . ASN A 1 108 ? 4.502 3.633 -15.355 1.00 90.50 108 ASN A C 1
ATOM 840 O O . ASN A 1 108 ? 3.391 4.126 -15.181 1.00 90.50 108 ASN A O 1
ATOM 844 N N . LYS A 1 109 ? 4.772 2.343 -15.136 1.00 92.75 109 LYS A N 1
ATOM 845 C CA . LYS A 1 109 ? 3.751 1.368 -14.739 1.00 92.75 109 LYS A CA 1
ATOM 846 C C . LYS A 1 109 ? 3.221 1.623 -13.316 1.00 92.75 109 LYS A C 1
ATOM 848 O O . LYS A 1 109 ? 2.000 1.738 -13.181 1.00 92.75 109 LYS A O 1
ATOM 853 N N . PRO A 1 110 ? 4.069 1.877 -12.292 1.00 92.88 110 PRO A N 1
ATOM 854 C CA . PRO A 1 110 ? 3.580 2.326 -10.988 1.00 92.88 110 PRO A CA 1
ATOM 855 C C . PRO A 1 110 ? 2.720 3.594 -11.066 1.00 92.88 110 PRO A C 1
ATOM 857 O O . PRO A 1 110 ? 1.664 3.667 -10.446 1.00 92.88 110 PRO A O 1
ATOM 860 N N . VAL A 1 111 ? 3.126 4.588 -11.863 1.00 92.75 111 VAL A N 1
ATOM 861 C CA . VAL A 1 111 ? 2.357 5.833 -12.038 1.00 92.75 111 VAL A CA 1
ATOM 862 C C . VAL A 1 111 ? 0.991 5.570 -12.671 1.00 92.75 111 VAL A C 1
ATOM 864 O O . VAL A 1 111 ? -0.007 6.112 -12.199 1.00 92.75 111 VAL A O 1
ATOM 867 N N . ILE A 1 112 ? 0.919 4.719 -13.698 1.00 93.88 112 ILE A N 1
ATOM 868 C CA . ILE A 1 112 ? -0.349 4.345 -14.340 1.00 93.88 112 ILE A CA 1
ATOM 869 C C . ILE A 1 112 ? -1.300 3.697 -13.326 1.00 93.88 112 ILE A C 1
ATOM 871 O O . ILE A 1 112 ? -2.478 4.045 -13.290 1.00 93.88 112 ILE A O 1
ATOM 875 N N . PHE A 1 113 ? -0.809 2.819 -12.452 1.00 95.19 113 PHE A N 1
ATOM 876 C CA . PHE A 1 113 ? -1.630 2.222 -11.391 1.00 95.19 113 PHE A CA 1
ATOM 877 C C . PHE A 1 113 ? -2.181 3.234 -10.402 1.00 95.19 113 PHE A C 1
ATOM 879 O O . PHE A 1 113 ? -3.378 3.235 -10.125 1.00 95.19 113 PHE A O 1
ATOM 886 N N . LEU A 1 114 ? -1.330 4.137 -9.913 1.00 94.88 114 LEU A N 1
ATOM 887 C CA . LEU A 1 114 ? -1.750 5.200 -9.002 1.00 94.88 114 LEU A CA 1
ATOM 888 C C . LEU A 1 114 ? -2.830 6.090 -9.650 1.00 94.88 114 LEU A C 1
ATOM 890 O O . LEU A 1 114 ? -3.810 6.462 -9.004 1.00 94.88 114 LEU A O 1
ATOM 894 N N . GLN A 1 115 ? -2.707 6.373 -10.951 1.00 94.75 115 GLN A N 1
ATOM 895 C CA . GLN A 1 115 ? -3.725 7.098 -11.720 1.00 94.75 115 GLN A CA 1
ATOM 896 C C . GLN A 1 115 ? -5.028 6.299 -11.889 1.00 94.75 115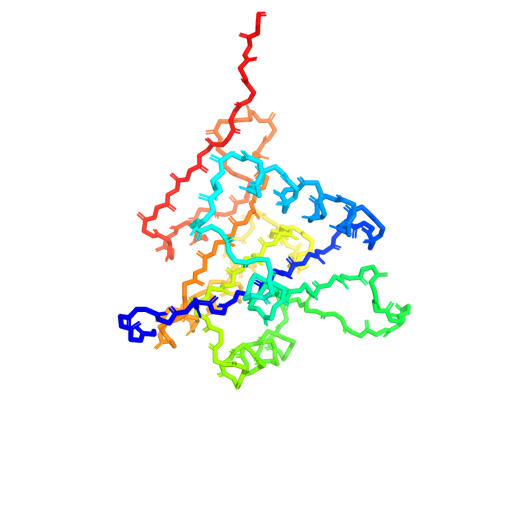 GLN A C 1
ATOM 898 O O . GLN A 1 115 ? -6.117 6.879 -11.814 1.00 94.75 115 GLN A O 1
ATOM 903 N N . LYS A 1 116 ? -4.941 4.978 -12.094 1.00 95.75 116 LYS A N 1
ATOM 904 C CA . LYS A 1 116 ? -6.108 4.087 -12.162 1.00 95.75 116 LYS A CA 1
ATOM 905 C C . LYS A 1 116 ? -6.846 4.032 -10.814 1.00 95.75 116 LYS A C 1
ATOM 907 O O . LYS A 1 116 ? -8.063 4.197 -10.809 1.00 95.75 116 LYS A O 1
ATOM 912 N N . LEU A 1 117 ? -6.138 3.924 -9.682 1.00 96.25 117 LEU A N 1
ATOM 913 C CA . LEU A 1 117 ? -6.734 4.005 -8.334 1.00 96.25 117 LEU A CA 1
ATOM 914 C C . LEU A 1 117 ? -7.494 5.318 -8.126 1.00 96.25 117 LEU A C 1
ATOM 916 O O . LEU A 1 117 ? -8.653 5.312 -7.707 1.00 96.25 117 LEU A O 1
ATOM 920 N N . LYS A 1 118 ? -6.872 6.441 -8.501 1.00 94.31 118 LYS A N 1
ATOM 921 C CA . LYS A 1 118 ? -7.503 7.763 -8.440 1.00 94.31 118 LYS A CA 1
ATOM 922 C C . LYS A 1 118 ? -8.775 7.831 -9.286 1.00 94.31 118 LYS A C 1
ATOM 924 O O . LYS A 1 118 ? -9.798 8.320 -8.818 1.00 94.31 118 LYS A O 1
ATOM 929 N N . SER A 1 119 ? -8.726 7.307 -10.511 1.00 95.06 119 SER A N 1
ATOM 930 C CA . SER A 1 119 ? -9.882 7.260 -11.420 1.00 95.06 119 SER A CA 1
ATOM 931 C C . SER A 1 119 ? -11.011 6.371 -10.884 1.00 95.06 119 SER A C 1
ATOM 933 O O . SER A 1 119 ? -12.182 6.643 -11.135 1.00 95.06 119 SER A O 1
ATOM 935 N N . ALA A 1 120 ? -10.667 5.347 -10.101 1.00 95.88 120 ALA A N 1
ATOM 936 C CA . ALA A 1 120 ? -11.607 4.481 -9.398 1.00 95.88 120 ALA A CA 1
ATOM 937 C C . ALA A 1 120 ? -12.119 5.069 -8.064 1.00 95.88 120 ALA A C 1
ATOM 939 O O . ALA A 1 120 ? -12.861 4.396 -7.351 1.00 95.88 120 ALA A O 1
ATOM 940 N N . ASN A 1 121 ? -11.762 6.315 -7.718 1.00 95.31 121 ASN A N 1
ATOM 941 C CA . ASN A 1 121 ? -12.071 6.959 -6.434 1.00 95.31 121 ASN A CA 1
ATOM 942 C C . ASN A 1 121 ? -11.566 6.175 -5.206 1.00 95.31 121 ASN A C 1
ATOM 944 O O . ASN A 1 121 ? -12.192 6.196 -4.143 1.00 95.31 121 ASN A O 1
ATOM 948 N N . VAL A 1 122 ? -10.422 5.501 -5.344 1.00 97.19 122 VAL A N 1
ATOM 949 C CA . VAL A 1 122 ? -9.732 4.822 -4.245 1.00 97.19 122 VAL A CA 1
ATOM 950 C C . VAL A 1 122 ? -8.582 5.706 -3.775 1.00 97.19 122 VAL A C 1
ATOM 952 O O . VAL A 1 122 ? -7.700 6.064 -4.557 1.00 97.19 122 VAL A O 1
ATOM 955 N N . ALA A 1 123 ? -8.582 6.073 -2.494 1.00 96.75 123 ALA A N 1
ATOM 956 C CA . ALA A 1 123 ? -7.471 6.810 -1.907 1.00 96.75 123 ALA A CA 1
ATOM 957 C C . ALA A 1 123 ? -6.222 5.918 -1.842 1.00 96.75 123 ALA A C 1
ATOM 959 O O . ALA A 1 123 ? -6.323 4.718 -1.584 1.00 96.75 123 ALA A O 1
ATOM 960 N N . CYS A 1 124 ? -5.041 6.501 -2.038 1.00 96.88 124 CYS A N 1
ATOM 961 C CA . CYS A 1 124 ? -3.775 5.778 -1.982 1.00 96.88 124 CYS A CA 1
ATOM 962 C C . CYS A 1 124 ? -2.801 6.472 -1.029 1.00 96.88 124 CYS A C 1
ATOM 964 O O . CYS A 1 124 ? -2.539 7.666 -1.170 1.00 96.88 124 CYS A O 1
ATOM 966 N N . LEU A 1 125 ? -2.225 5.709 -0.102 1.00 97.06 125 LEU A N 1
ATOM 967 C CA . LEU A 1 125 ? -1.056 6.105 0.677 1.00 97.06 125 LEU A CA 1
ATOM 968 C C . LEU A 1 125 ? 0.118 5.229 0.248 1.00 97.06 125 LEU A C 1
ATOM 970 O O . LEU A 1 125 ? 0.084 4.017 0.432 1.00 97.06 125 LEU A O 1
ATOM 974 N N . LEU A 1 126 ? 1.152 5.841 -0.318 1.00 95.44 126 LEU A N 1
ATOM 975 C CA . LEU A 1 126 ? 2.370 5.142 -0.710 1.00 95.44 126 LEU A CA 1
ATOM 976 C C . LEU A 1 126 ? 3.483 5.464 0.284 1.00 95.44 126 LEU A C 1
ATOM 978 O O . LEU A 1 126 ? 3.847 6.629 0.446 1.00 95.44 126 LEU A O 1
ATOM 982 N N . VAL A 1 127 ? 4.035 4.434 0.922 1.00 94.38 127 VAL A N 1
ATOM 983 C CA . VAL A 1 127 ? 5.245 4.556 1.735 1.00 94.38 127 VAL A CA 1
ATOM 984 C C . VAL A 1 127 ? 6.450 4.410 0.820 1.00 94.38 127 VAL A C 1
ATOM 986 O O . VAL A 1 127 ? 6.540 3.481 0.013 1.00 94.38 127 VAL A O 1
ATOM 989 N N . HIS A 1 128 ? 7.380 5.351 0.934 1.00 90.56 128 HIS A N 1
ATOM 990 C CA . HIS A 1 128 ? 8.596 5.344 0.141 1.00 90.56 128 HIS A CA 1
ATOM 991 C C . HIS A 1 128 ? 9.788 5.835 0.952 1.00 90.56 128 HIS A C 1
ATOM 993 O O . HIS A 1 128 ? 9.674 6.776 1.739 1.00 90.56 128 HIS A O 1
ATOM 999 N N . HIS A 1 129 ? 10.933 5.188 0.759 1.00 87.50 129 HIS A N 1
ATOM 1000 C CA . HIS A 1 129 ? 12.151 5.516 1.483 1.00 87.50 129 HIS A CA 1
ATOM 1001 C C . HIS A 1 129 ? 12.776 6.818 0.986 1.00 87.50 129 HIS A C 1
ATOM 1003 O O . HIS A 1 129 ? 12.698 7.178 -0.194 1.00 87.50 129 HIS A O 1
ATOM 1009 N N . THR A 1 130 ? 13.453 7.508 1.901 1.00 84.81 130 THR A N 1
ATOM 1010 C CA . THR A 1 130 ? 14.303 8.645 1.568 1.00 84.81 130 THR A CA 1
ATOM 1011 C C . THR A 1 130 ? 15.530 8.216 0.761 1.00 84.81 130 THR A C 1
ATOM 1013 O O . THR A 1 130 ? 15.943 7.052 0.752 1.00 84.81 130 THR A O 1
ATOM 1016 N N . ASN A 1 131 ? 16.109 9.166 0.032 1.00 82.88 131 ASN A N 1
ATOM 1017 C CA . ASN A 1 131 ? 17.422 9.022 -0.576 1.00 82.88 131 ASN A CA 1
ATOM 1018 C C . ASN A 1 131 ? 18.508 8.904 0.519 1.00 82.88 131 ASN A C 1
ATOM 1020 O O . ASN A 1 131 ? 18.245 8.997 1.718 1.00 82.88 131 ASN A O 1
ATOM 1024 N N . LYS A 1 132 ? 19.768 8.732 0.109 1.00 80.69 132 LYS A N 1
ATOM 1025 C CA . LYS A 1 132 ? 20.892 8.589 1.052 1.00 80.69 132 LYS A CA 1
ATOM 1026 C C . LYS A 1 132 ? 21.126 9.835 1.919 1.00 80.69 132 LYS A C 1
ATOM 1028 O O . LYS A 1 132 ? 21.767 9.723 2.957 1.00 80.69 132 LYS A O 1
ATOM 1033 N N . GLN A 1 133 ? 20.663 11.000 1.474 1.00 79.38 133 GLN A N 1
ATOM 1034 C CA . GLN A 1 133 ? 20.798 12.286 2.154 1.00 79.38 133 GLN A CA 1
ATOM 1035 C C . GLN A 1 133 ? 19.678 12.532 3.176 1.00 79.38 133 GLN A C 1
ATOM 1037 O O . GLN A 1 133 ? 19.841 13.376 4.050 1.00 79.38 133 GLN A O 1
ATOM 1042 N N . GLY A 1 134 ? 18.569 11.788 3.099 1.00 78.31 134 GLY A N 1
ATOM 1043 C CA . GLY A 1 134 ? 17.445 11.896 4.029 1.00 78.31 134 GLY A CA 1
ATOM 1044 C C . GLY A 1 134 ? 16.537 13.110 3.809 1.00 78.31 134 GLY A C 1
ATOM 1045 O O . GLY A 1 134 ? 15.623 13.313 4.599 1.00 78.31 134 GLY A O 1
ATOM 1046 N N . ASP A 1 135 ? 16.769 13.905 2.764 1.00 79.25 135 ASP A N 1
ATOM 1047 C CA . ASP A 1 135 ? 16.095 15.187 2.513 1.00 79.25 135 ASP A CA 1
ATOM 1048 C C . ASP A 1 135 ? 14.970 15.107 1.467 1.00 79.25 135 ASP A C 1
ATOM 1050 O O . ASP A 1 135 ? 14.124 15.999 1.377 1.00 79.25 135 ASP A O 1
ATOM 1054 N N . ALA A 1 136 ? 14.944 14.031 0.682 1.00 78.25 136 ALA A N 1
ATOM 1055 C CA . ALA A 1 136 ? 13.927 13.744 -0.320 1.00 78.25 136 ALA A CA 1
ATOM 1056 C C . ALA A 1 136 ? 13.691 12.233 -0.432 1.00 78.25 136 ALA A C 1
ATOM 1058 O O . ALA A 1 136 ? 14.491 11.429 0.047 1.00 78.25 136 ALA A O 1
ATOM 1059 N N . TYR A 1 137 ? 12.603 11.824 -1.088 1.00 75.38 137 TYR A N 1
ATOM 1060 C CA . TYR A 1 137 ? 12.373 10.414 -1.419 1.00 75.38 137 TYR A CA 1
ATOM 1061 C C . TYR A 1 137 ? 13.363 9.919 -2.488 1.00 75.38 137 TYR A C 1
ATOM 1063 O O . TYR A 1 137 ? 13.899 10.697 -3.280 1.00 75.38 137 TYR A O 1
ATOM 1071 N N . ARG A 1 138 ? 13.630 8.610 -2.504 1.00 75.88 138 ARG A N 1
ATOM 1072 C CA . ARG A 1 138 ? 14.535 7.954 -3.462 1.00 75.88 138 ARG A CA 1
ATOM 1073 C C . ARG A 1 138 ? 13.896 7.837 -4.857 1.00 75.88 138 ARG A C 1
ATOM 1075 O O . ARG A 1 138 ? 12.693 7.653 -4.981 1.00 75.88 138 ARG A O 1
ATOM 1082 N N . GLY A 1 139 ? 14.691 7.850 -5.924 1.00 76.31 139 GLY A N 1
ATOM 1083 C CA . GLY A 1 139 ? 14.214 7.536 -7.280 1.00 76.31 139 GLY A CA 1
ATOM 1084 C C . GLY A 1 139 ? 13.554 8.706 -8.022 1.00 76.31 139 GLY A C 1
ATOM 1085 O O . GLY A 1 139 ? 13.829 9.874 -7.749 1.00 76.31 139 GLY A O 1
ATOM 1086 N N . SER A 1 140 ? 12.732 8.398 -9.030 1.00 77.50 140 SER A N 1
ATOM 1087 C CA . SER A 1 140 ? 12.239 9.398 -9.985 1.00 77.50 140 SER A CA 1
ATOM 1088 C C . SER A 1 140 ? 11.190 10.344 -9.404 1.00 77.50 140 SER A C 1
ATOM 1090 O O . SER A 1 140 ? 10.183 9.910 -8.841 1.00 77.50 140 SER A O 1
ATOM 1092 N N . SER A 1 141 ? 11.332 11.644 -9.694 1.00 81.94 141 SER A N 1
ATOM 1093 C CA . SER A 1 141 ? 10.331 12.651 -9.322 1.00 81.94 141 SER A CA 1
ATOM 1094 C C . SER A 1 141 ? 8.969 12.473 -9.990 1.00 81.94 141 SER A C 1
ATOM 1096 O O . SER A 1 141 ? 7.965 13.042 -9.557 1.00 81.94 141 SER A O 1
ATOM 1098 N N . LYS A 1 142 ? 8.915 11.634 -11.029 1.00 82.88 142 LYS A N 1
ATOM 1099 C CA . LYS A 1 142 ? 7.699 11.309 -11.763 1.00 82.88 142 LYS A CA 1
ATOM 1100 C C . LYS A 1 142 ? 6.612 10.741 -10.852 1.00 82.88 142 LYS A C 1
ATOM 1102 O O . LYS A 1 142 ? 5.443 11.064 -11.046 1.00 82.88 142 LYS A O 1
ATOM 1107 N N . ILE A 1 143 ? 6.981 9.958 -9.838 1.00 83.75 143 ILE A N 1
ATOM 1108 C CA . ILE A 1 143 ? 5.994 9.334 -8.955 1.00 83.75 143 ILE A CA 1
ATOM 1109 C C . ILE A 1 143 ? 5.221 10.370 -8.130 1.00 83.75 143 ILE A C 1
ATOM 1111 O O . ILE A 1 143 ? 3.999 10.285 -8.019 1.00 83.75 143 ILE A O 1
ATOM 1115 N N . ALA A 1 144 ? 5.903 11.418 -7.660 1.00 83.69 144 ALA A N 1
ATOM 1116 C CA . ALA A 1 144 ? 5.292 12.478 -6.866 1.00 83.69 144 ALA A CA 1
ATOM 1117 C C . ALA A 1 144 ? 4.259 13.299 -7.643 1.00 83.69 144 ALA A C 1
ATOM 1119 O O . ALA A 1 144 ? 3.360 13.864 -7.033 1.00 83.69 144 ALA A O 1
ATOM 1120 N N . THR A 1 145 ? 4.336 13.333 -8.978 1.00 83.00 145 THR A N 1
ATOM 1121 C CA . THR A 1 145 ? 3.380 14.097 -9.800 1.00 83.00 145 THR A CA 1
ATOM 1122 C C . THR A 1 145 ? 1.949 13.559 -9.727 1.00 83.00 145 THR A C 1
ATOM 1124 O O . THR A 1 145 ? 1.012 14.267 -10.087 1.00 83.00 145 THR A O 1
ATOM 1127 N N . THR A 1 146 ? 1.768 12.320 -9.258 1.00 84.50 146 THR A N 1
ATOM 1128 C CA . THR A 1 146 ? 0.442 11.696 -9.122 1.00 84.50 146 THR A CA 1
ATOM 1129 C C . THR A 1 146 ? -0.215 11.999 -7.772 1.00 84.50 146 THR A C 1
ATOM 1131 O O . THR A 1 146 ? -1.424 11.822 -7.642 1.00 84.50 146 THR A O 1
ATOM 1134 N N . PHE A 1 147 ? 0.551 12.489 -6.791 1.00 87.94 147 PHE A N 1
ATOM 1135 C CA . PHE A 1 147 ? 0.079 12.741 -5.430 1.00 87.94 147 PHE A CA 1
ATOM 1136 C C . PHE A 1 147 ? -0.223 14.222 -5.193 1.00 87.94 147 PHE A C 1
ATOM 1138 O O . PHE A 1 147 ? 0.545 15.102 -5.571 1.00 87.94 147 PHE A O 1
ATOM 1145 N N . GLU A 1 148 ? -1.319 14.500 -4.489 1.00 89.62 148 GLU A N 1
ATOM 1146 C CA . GLU A 1 148 ? -1.670 15.848 -4.032 1.00 89.62 148 GLU A CA 1
ATOM 1147 C C . GLU A 1 148 ? -0.895 16.273 -2.783 1.00 89.62 148 GLU A C 1
ATOM 1149 O O . GLU A 1 148 ? -0.794 17.459 -2.479 1.00 89.62 148 GLU A O 1
ATOM 1154 N N . THR A 1 149 ? -0.406 15.311 -2.002 1.00 91.50 149 THR A N 1
ATOM 1155 C CA . THR A 1 149 ? 0.241 15.560 -0.714 1.00 91.50 149 THR A CA 1
ATOM 1156 C C . THR A 1 149 ? 1.475 14.685 -0.574 1.00 91.50 149 THR A C 1
ATOM 1158 O O . THR A 1 149 ? 1.417 13.476 -0.781 1.00 91.50 149 THR A O 1
ATOM 1161 N N . LEU A 1 150 ? 2.585 15.310 -0.183 1.00 91.00 150 LEU A N 1
ATOM 1162 C CA . LEU A 1 150 ? 3.837 14.646 0.161 1.00 91.00 150 LEU A CA 1
ATOM 1163 C C . LEU A 1 150 ? 4.136 14.933 1.632 1.00 91.00 150 LEU A C 1
ATOM 1165 O O . LEU A 1 150 ? 4.133 16.089 2.053 1.00 91.00 150 LEU A O 1
ATOM 1169 N N . MET A 1 151 ? 4.383 13.881 2.407 1.00 91.19 151 MET A N 1
ATOM 1170 C CA . MET A 1 151 ? 4.744 13.972 3.821 1.00 91.19 151 MET A CA 1
ATOM 1171 C C . MET A 1 151 ? 6.087 13.286 4.031 1.00 91.19 151 MET A C 1
ATOM 1173 O O . MET A 1 151 ? 6.280 12.155 3.595 1.00 91.19 151 MET A O 1
ATOM 1177 N N . MET A 1 152 ? 7.004 13.972 4.709 1.00 90.56 152 MET A N 1
ATOM 1178 C CA . MET A 1 152 ? 8.301 13.420 5.083 1.00 90.56 152 MET A CA 1
ATOM 1179 C C . MET A 1 152 ? 8.289 13.064 6.566 1.00 90.56 152 MET A C 1
ATOM 1181 O O . MET A 1 152 ? 7.897 13.879 7.400 1.00 90.56 152 MET A O 1
ATOM 1185 N N . LEU A 1 153 ? 8.726 11.847 6.886 1.00 89.56 153 LEU A N 1
ATOM 1186 C CA . LEU A 1 153 ? 8.964 11.417 8.258 1.00 89.56 153 LEU A CA 1
ATOM 1187 C C . LEU A 1 153 ? 10.459 11.535 8.549 1.00 89.56 153 LEU A C 1
ATOM 1189 O O . LEU A 1 153 ? 11.270 10.866 7.912 1.00 89.56 153 LEU A O 1
ATOM 1193 N N . SER A 1 154 ? 10.815 12.378 9.513 1.00 85.56 154 SER A N 1
ATOM 1194 C CA . SER A 1 154 ? 12.183 12.536 10.006 1.00 85.56 154 SER A CA 1
ATOM 1195 C C . SER A 1 154 ? 12.248 12.138 11.475 1.00 85.56 154 SER A C 1
ATOM 1197 O O . SER A 1 154 ? 11.357 12.480 12.257 1.00 85.56 154 SER A O 1
ATOM 1199 N N . ALA A 1 155 ? 13.313 11.438 11.867 1.00 84.00 155 ALA A N 1
ATOM 1200 C CA . ALA A 1 155 ? 13.608 11.258 13.280 1.00 84.00 155 ALA A CA 1
ATOM 1201 C C . ALA A 1 155 ? 13.854 12.633 13.917 1.00 84.00 155 ALA A C 1
ATOM 1203 O O . ALA A 1 155 ? 14.495 13.495 13.316 1.00 84.00 155 ALA A O 1
ATOM 1204 N N . VAL A 1 156 ? 13.332 12.842 15.123 1.00 85.44 156 VAL A N 1
ATOM 1205 C CA . VAL A 1 156 ? 13.693 14.020 15.913 1.00 85.44 156 VAL A CA 1
ATOM 1206 C C . VAL A 1 156 ? 15.106 13.774 16.433 1.00 85.44 156 VAL A C 1
ATOM 1208 O O . VAL A 1 156 ? 15.322 12.811 17.172 1.00 85.44 156 VAL A O 1
ATOM 1211 N N . GLU A 1 157 ? 16.070 14.593 16.011 1.00 75.56 157 GLU A N 1
ATOM 1212 C CA . GLU A 1 157 ? 17.387 14.621 16.649 1.00 75.56 157 GLU A CA 1
ATOM 1213 C C . GLU A 1 157 ? 17.188 15.068 18.105 1.00 75.56 157 GLU A C 1
ATOM 1215 O O . GLU A 1 157 ? 16.616 16.132 18.353 1.00 75.56 157 GLU A O 1
ATOM 1220 N N . ASN A 1 158 ? 17.579 14.213 19.054 1.00 55.38 158 ASN A N 1
ATOM 1221 C CA . ASN A 1 158 ? 17.603 14.543 20.482 1.00 55.38 158 ASN A CA 1
ATOM 1222 C C . ASN A 1 158 ? 18.927 15.207 20.850 1.00 55.38 158 ASN A C 1
ATOM 1224 O O . ASN A 1 158 ? 19.972 14.680 20.404 1.00 55.38 158 ASN A O 1
#

Secondary structure (DSSP, 8-state):
--TTPPPPEEEEESSS-HHHHHHHHHHHHHHHHHHSTTT--HHHHHHHEEEEEGGGS-TT-----TTSHHHHHHHHHHHHHTT-SEEEEE-HHHH---S-TT-TTTTHHHHHHHHHHHHTT-EEEE---B-TTSSSBSS-TTGGGG-S----------